Protein AF-A0A9D2QG20-F1 (afdb_monomer_lite)

Secondary structure (DSSP, 8-state):
-------------HHHHHHHTHHHHHHHHHHHHHHIIIIITTHHHHHHTTB-----TT-HHHHHHHPPB-

Foldseek 3Di:
DDDDPDPPPPPPPVVVVCVVCVVVVVVVVVVVVCCCVPVVVCVLVVLCVQFPQDDDPPDDVVSSVPTHGD

Organism: NCBI:txid2838549

pLDDT: mean 82.06, std 12.68, range [48.25, 96.0]

Sequence (70 aa):
MAKKTAVKSSGKSLKTRLWNQRYLFLLMIPALVWVILICYAPMTGLYMAFTNYRPTQNGYWSDLLNAPFV

Structure (mmCIF, N/CA/C/O backbone):
data_AF-A0A9D2QG20-F1
#
_entry.id   AF-A0A9D2QG20-F1
#
loop_
_atom_site.group_PDB
_atom_site.id
_atom_site.type_symbol
_atom_site.label_atom_id
_atom_site.label_alt_id
_atom_site.label_comp_id
_atom_site.label_asym_id
_atom_site.label_entity_id
_atom_site.label_seq_id
_atom_site.pdbx_PDB_ins_code
_atom_site.Cartn_x
_atom_site.Cartn_y
_atom_site.Cartn_z
_atom_site.occupancy
_atom_site.B_iso_or_equiv
_atom_site.auth_seq_id
_atom_site.auth_comp_id
_atom_site.auth_asym_id
_atom_site.auth_atom_id
_atom_site.pdbx_PDB_model_num
ATOM 1 N N . MET A 1 1 ? 8.441 10.585 60.081 1.00 48.25 1 MET A N 1
ATOM 2 C CA . MET A 1 1 ? 8.665 9.429 59.182 1.00 48.25 1 MET A CA 1
ATOM 3 C C . MET A 1 1 ? 7.665 9.531 58.026 1.00 48.25 1 MET A C 1
ATOM 5 O O . MET A 1 1 ? 6.491 9.266 58.233 1.00 48.25 1 MET A O 1
ATOM 9 N N . ALA A 1 2 ? 8.065 10.046 56.858 1.00 50.31 2 ALA A N 1
ATOM 10 C CA . ALA A 1 2 ? 7.142 10.320 55.748 1.00 50.31 2 ALA A CA 1
ATOM 11 C C . ALA A 1 2 ? 7.057 9.112 54.794 1.00 50.31 2 ALA A C 1
ATOM 13 O O . ALA A 1 2 ? 8.059 8.731 54.188 1.00 50.31 2 ALA A O 1
ATOM 14 N N . LYS A 1 3 ? 5.872 8.501 54.657 1.00 50.66 3 LYS A N 1
ATOM 15 C CA . LYS A 1 3 ? 5.608 7.461 53.649 1.00 50.66 3 LYS A CA 1
ATOM 16 C C . LYS A 1 3 ? 5.616 8.098 52.255 1.00 50.66 3 LYS A C 1
ATOM 18 O O . LYS A 1 3 ? 4.715 8.863 51.929 1.00 50.66 3 LYS A O 1
ATOM 23 N N . LYS A 1 4 ? 6.601 7.756 51.418 1.00 49.84 4 LYS A N 1
ATOM 24 C CA . LYS A 1 4 ? 6.556 8.037 49.976 1.00 49.84 4 LYS A CA 1
ATOM 25 C C . LYS A 1 4 ? 5.499 7.135 49.336 1.00 49.84 4 LYS A C 1
ATOM 27 O O . LYS A 1 4 ? 5.722 5.941 49.156 1.00 49.84 4 LYS A O 1
ATOM 32 N N . THR A 1 5 ? 4.340 7.691 49.012 1.00 55.78 5 THR A N 1
ATOM 33 C CA . THR A 1 5 ? 3.355 7.057 48.135 1.00 55.78 5 THR A CA 1
ATOM 34 C C . THR A 1 5 ? 3.923 7.030 46.719 1.00 55.78 5 THR A C 1
ATOM 36 O O . THR A 1 5 ? 3.951 8.036 46.015 1.00 55.78 5 THR A O 1
ATOM 39 N N . ALA A 1 6 ? 4.433 5.871 46.302 1.00 63.16 6 ALA A N 1
ATOM 40 C CA . ALA A 1 6 ? 4.818 5.640 44.919 1.00 63.16 6 ALA A CA 1
ATOM 41 C C . ALA A 1 6 ? 3.556 5.707 44.046 1.00 63.16 6 ALA A C 1
ATOM 43 O O . ALA A 1 6 ? 2.714 4.808 44.079 1.00 63.16 6 ALA A O 1
ATOM 44 N N . VAL A 1 7 ? 3.404 6.793 43.285 1.00 60.19 7 VAL A N 1
ATOM 45 C CA . VAL A 1 7 ? 2.372 6.913 42.252 1.00 60.19 7 VAL A CA 1
ATOM 46 C C . VAL A 1 7 ? 2.686 5.872 41.182 1.00 60.19 7 VAL A C 1
ATOM 48 O O . VAL A 1 7 ? 3.544 6.064 40.323 1.00 60.19 7 VAL A O 1
ATOM 51 N N . LYS A 1 8 ? 2.011 4.725 41.259 1.00 54.12 8 LYS A N 1
ATOM 52 C CA . LYS A 1 8 ? 2.041 3.704 40.216 1.00 54.12 8 LYS A CA 1
ATOM 53 C C . LYS A 1 8 ? 1.357 4.301 38.989 1.00 54.12 8 LYS A C 1
ATOM 55 O O . LYS A 1 8 ? 0.130 4.326 38.916 1.00 54.12 8 LYS A O 1
ATOM 60 N N . SER A 1 9 ? 2.147 4.791 38.034 1.00 60.97 9 SER A N 1
ATOM 61 C CA . SER A 1 9 ? 1.670 5.123 36.691 1.00 60.97 9 SER A CA 1
ATOM 62 C C . SER A 1 9 ? 1.204 3.829 36.026 1.00 60.97 9 SER A C 1
ATOM 64 O O . SER A 1 9 ? 1.952 3.130 35.347 1.00 60.97 9 SER A O 1
ATOM 66 N N . SER A 1 10 ? -0.043 3.449 36.299 1.00 61.53 10 SER A N 1
ATOM 67 C CA . SER A 1 10 ? -0.754 2.428 35.545 1.00 61.53 10 SER A CA 1
ATOM 68 C C . SER A 1 10 ? -1.111 3.053 34.202 1.00 61.53 10 SER A C 1
ATOM 70 O O . SER A 1 10 ? -2.232 3.514 33.975 1.00 61.53 10 SER A O 1
ATOM 72 N N . GLY A 1 11 ? -0.112 3.170 33.327 1.00 63.41 11 GLY A N 1
ATOM 73 C CA . GLY A 1 11 ? -0.331 3.523 31.937 1.00 63.41 11 GLY A CA 1
ATOM 74 C C . GLY A 1 11 ? -1.266 2.474 31.355 1.00 63.41 11 GLY A C 1
ATOM 75 O O . GLY A 1 11 ? -0.872 1.321 31.187 1.00 63.41 11 GLY A O 1
ATOM 76 N N . LYS A 1 12 ? -2.527 2.847 31.106 1.00 61.78 12 LYS A N 1
ATOM 77 C CA . LYS A 1 12 ? -3.489 1.972 30.426 1.00 61.78 12 LYS A CA 1
ATOM 78 C C . LYS A 1 12 ? -2.803 1.395 29.189 1.00 61.78 12 LYS A C 1
ATOM 80 O O . LYS A 1 12 ? -2.289 2.156 28.369 1.00 61.78 12 LYS A O 1
ATOM 85 N N . SER A 1 13 ? -2.791 0.066 29.088 1.00 77.75 13 SER A N 1
ATOM 86 C C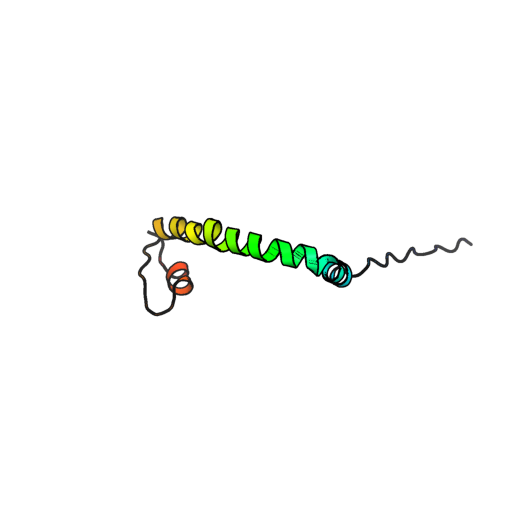A . SER A 1 13 ? -2.147 -0.658 27.993 1.00 77.75 13 SER A CA 1
ATOM 87 C C . SER A 1 13 ? -2.547 -0.050 26.649 1.00 77.75 13 SER A C 1
ATOM 89 O O . SER A 1 13 ? -3.736 0.135 26.369 1.00 77.75 13 SER A O 1
ATOM 91 N N . LEU A 1 14 ? -1.554 0.262 25.809 1.00 75.88 14 LEU A N 1
ATOM 92 C CA . LEU A 1 14 ? -1.772 0.799 24.461 1.00 75.88 14 LEU A CA 1
ATOM 93 C C . LEU A 1 14 ? -2.716 -0.099 23.649 1.00 75.88 14 LEU A C 1
ATOM 95 O O . LEU A 1 14 ? -3.519 0.399 22.866 1.00 75.88 14 LEU A O 1
ATOM 99 N N . LYS A 1 15 ? -2.701 -1.409 23.924 1.00 78.62 15 LYS A N 1
ATOM 100 C CA . LYS A 1 15 ? -3.590 -2.399 23.306 1.00 78.62 15 LYS A CA 1
ATOM 101 C C . LYS A 1 15 ? -5.068 -2.125 23.605 1.00 78.62 15 LYS A C 1
ATOM 103 O O . LYS A 1 15 ? -5.892 -2.195 22.703 1.00 78.62 15 LYS A O 1
ATOM 108 N N . THR A 1 16 ? -5.408 -1.748 24.840 1.00 77.06 16 THR A N 1
ATOM 109 C CA . THR A 1 16 ? -6.792 -1.423 25.233 1.00 77.06 16 THR A CA 1
ATOM 110 C C . THR A 1 16 ? -7.265 -0.119 24.592 1.00 77.06 16 THR A C 1
ATOM 112 O O . THR A 1 16 ? -8.427 0.005 24.212 1.00 77.06 16 THR A O 1
ATOM 115 N N . ARG A 1 17 ? -6.358 0.853 24.424 1.00 78.38 17 ARG A N 1
ATOM 116 C CA . ARG A 1 17 ? -6.652 2.113 23.723 1.00 78.38 17 ARG A CA 1
ATOM 117 C C . ARG A 1 17 ? -6.915 1.876 22.235 1.00 78.38 17 ARG A C 1
ATOM 119 O O . ARG A 1 17 ? -7.906 2.381 21.717 1.00 78.38 17 ARG A O 1
ATOM 126 N N . LEU A 1 18 ? -6.087 1.050 21.596 1.00 81.81 18 LEU A N 1
ATOM 127 C CA . LEU A 1 18 ? -6.233 0.676 20.190 1.00 81.81 18 LEU A CA 1
ATOM 128 C C . LEU A 1 18 ? -7.555 -0.064 19.933 1.00 81.81 18 LEU A C 1
ATOM 130 O O . LEU A 1 18 ? -8.262 0.239 18.976 1.00 81.81 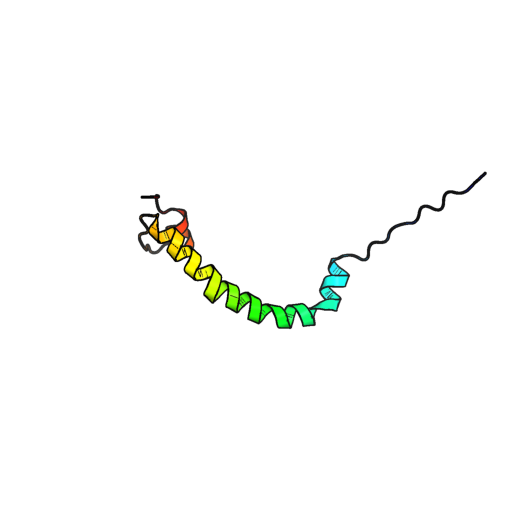18 LEU A O 1
ATOM 134 N N . TRP A 1 19 ? -7.930 -0.978 20.835 1.00 82.38 19 TRP A N 1
ATOM 135 C CA . TRP A 1 19 ? -9.165 -1.758 20.720 1.00 82.38 19 TRP A CA 1
ATOM 136 C C . TRP A 1 19 ? -10.430 -0.895 20.816 1.00 82.38 19 TRP A C 1
ATOM 138 O O . TRP A 1 19 ? -11.377 -1.091 20.054 1.00 82.38 19 TRP A O 1
ATOM 148 N N . ASN A 1 20 ? -10.434 0.105 21.703 1.00 82.75 20 ASN A N 1
ATOM 149 C CA . ASN A 1 20 ? -11.550 1.047 21.825 1.00 82.75 20 ASN A CA 1
ATOM 150 C C . ASN A 1 20 ? -11.707 1.946 20.587 1.00 82.75 20 ASN A C 1
ATOM 152 O O . ASN A 1 20 ? -12.813 2.384 20.286 1.00 82.75 20 ASN A O 1
ATOM 156 N N . GLN A 1 21 ? -10.624 2.206 19.852 1.00 85.38 21 GLN A N 1
ATOM 157 C CA . GLN A 1 21 ? -10.612 3.075 18.670 1.00 85.38 21 GLN A CA 1
ATOM 158 C C . GLN A 1 21 ? -10.757 2.308 17.347 1.00 85.38 21 GLN A C 1
ATOM 160 O O . GLN A 1 21 ? -10.566 2.886 16.280 1.00 85.38 21 GLN A O 1
ATOM 165 N N . ARG A 1 22 ? -11.136 1.023 17.382 1.00 84.25 22 ARG A N 1
ATOM 166 C CA . ARG A 1 22 ? -11.249 0.151 16.196 1.00 84.25 22 ARG A CA 1
ATOM 167 C C . ARG A 1 22 ? -12.051 0.748 15.034 1.00 84.25 22 ARG A C 1
ATOM 169 O O . ARG A 1 22 ? -11.706 0.510 13.887 1.00 84.25 22 ARG A O 1
ATOM 176 N N . TYR A 1 23 ? -13.092 1.533 15.322 1.00 88.44 23 TYR A N 1
ATOM 177 C CA . TYR A 1 23 ? -13.920 2.172 14.295 1.00 88.44 23 TYR A CA 1
ATOM 178 C C . TYR A 1 23 ? -13.162 3.270 13.539 1.00 88.44 23 TYR A C 1
ATOM 180 O O . TYR A 1 23 ? -13.315 3.389 12.327 1.00 88.44 23 TYR A O 1
ATOM 188 N N . LEU A 1 24 ? -12.295 4.017 14.232 1.00 86.81 24 LE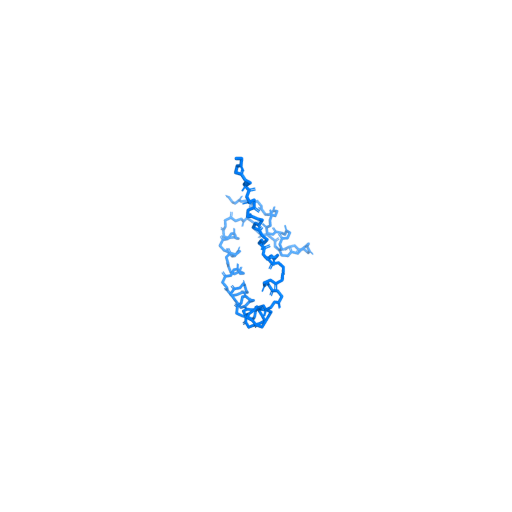U A N 1
ATOM 189 C CA . LEU A 1 24 ? -11.416 5.005 13.608 1.00 86.81 24 LEU A CA 1
ATOM 190 C C . LEU A 1 24 ? -10.409 4.314 12.678 1.00 86.81 24 LEU A C 1
ATOM 192 O O . LEU A 1 24 ? -10.206 4.755 11.552 1.00 86.81 24 LEU A O 1
ATOM 196 N N . PHE A 1 25 ? -9.839 3.186 13.118 1.00 87.38 25 PHE A N 1
ATOM 197 C CA . PHE A 1 25 ? -8.955 2.375 12.278 1.00 87.38 25 PHE A CA 1
ATOM 198 C C . PHE A 1 25 ? -9.685 1.779 11.077 1.00 87.38 25 PHE A C 1
ATOM 200 O O . PHE A 1 25 ? -9.158 1.838 9.975 1.00 87.38 25 PHE A O 1
ATOM 207 N N . LEU A 1 26 ? -10.906 1.271 11.256 1.00 91.62 26 LEU A N 1
ATOM 208 C CA . LEU A 1 26 ? -11.709 0.713 10.167 1.00 91.62 26 LE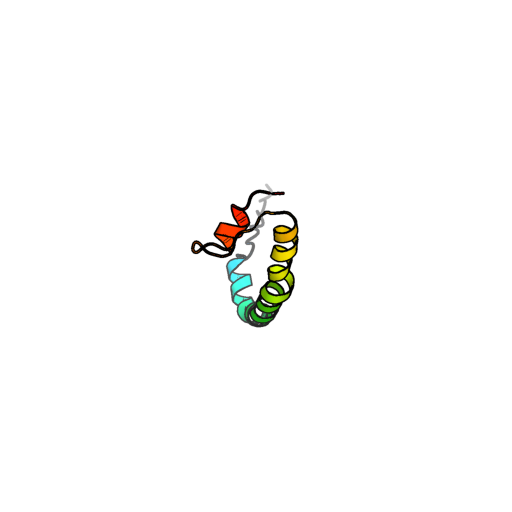U A CA 1
ATOM 209 C C . LEU A 1 26 ? -11.980 1.744 9.064 1.00 91.62 26 LEU A C 1
ATOM 211 O O . LEU A 1 26 ? -11.881 1.409 7.890 1.00 91.62 26 LEU A O 1
ATOM 215 N N . LEU A 1 27 ? -12.268 2.996 9.437 1.00 92.06 27 LEU A N 1
ATOM 216 C CA . LEU A 1 27 ? -12.446 4.095 8.485 1.00 92.06 27 LEU A CA 1
ATOM 217 C C . LEU A 1 27 ? -11.124 4.504 7.813 1.00 92.06 27 LEU A C 1
ATOM 219 O O . LEU A 1 27 ? -11.115 4.886 6.646 1.00 92.06 27 LEU A O 1
ATOM 223 N N . MET A 1 28 ? -10.003 4.409 8.532 1.00 92.69 28 MET A N 1
ATOM 224 C CA . MET A 1 28 ? -8.680 4.765 8.013 1.00 92.69 28 MET A CA 1
ATOM 225 C C . MET A 1 28 ? -8.115 3.714 7.048 1.00 92.69 28 MET A C 1
ATOM 227 O O . MET A 1 28 ? -7.404 4.074 6.115 1.00 92.69 28 MET A O 1
ATOM 231 N N . ILE A 1 29 ? -8.433 2.430 7.243 1.00 93.94 29 ILE A N 1
ATOM 232 C CA . ILE A 1 29 ? -7.950 1.319 6.406 1.00 93.94 29 ILE A CA 1
ATOM 233 C C . ILE A 1 29 ? -8.162 1.566 4.903 1.00 93.94 29 ILE A C 1
ATOM 235 O O . ILE A 1 29 ? -7.170 1.497 4.179 1.00 93.94 29 ILE A O 1
ATOM 239 N N . PRO A 1 30 ? -9.371 1.880 4.392 1.00 93.31 30 PRO A N 1
ATOM 240 C CA . PRO A 1 30 ? -9.564 2.077 2.955 1.00 93.31 30 PRO A CA 1
ATOM 241 C C . PRO A 1 30 ? -8.773 3.272 2.410 1.00 93.31 30 PRO A C 1
ATOM 243 O O . PRO A 1 30 ? -8.204 3.178 1.325 1.00 93.31 30 PRO A O 1
ATOM 246 N N . ALA A 1 31 ? -8.666 4.365 3.174 1.00 93.50 31 ALA A N 1
ATOM 247 C CA . ALA A 1 31 ? -7.845 5.512 2.789 1.00 93.50 31 ALA A CA 1
ATOM 248 C C . ALA A 1 31 ? -6.354 5.140 2.728 1.00 93.50 31 ALA A C 1
ATOM 250 O O . ALA A 1 31 ? -5.660 5.496 1.778 1.00 93.50 31 ALA A O 1
ATOM 251 N N . LEU A 1 32 ? -5.868 4.370 3.704 1.00 95.12 32 LEU A N 1
ATOM 252 C CA . LEU A 1 32 ? -4.484 3.908 3.750 1.00 95.12 32 LEU A CA 1
ATOM 253 C C . LEU A 1 32 ? -4.164 2.977 2.573 1.00 95.12 32 LEU A C 1
ATOM 255 O O . LEU A 1 32 ? -3.139 3.144 1.920 1.00 95.12 32 LEU A O 1
ATOM 259 N N . VAL A 1 33 ? -5.058 2.030 2.275 1.00 96.00 33 VAL A N 1
ATOM 260 C CA . VAL A 1 33 ? -4.920 1.117 1.131 1.00 96.00 33 VAL A CA 1
ATOM 261 C C . VAL A 1 33 ? -4.844 1.906 -0.173 1.00 96.00 33 VAL A C 1
ATOM 263 O O . VAL A 1 33 ? -3.970 1.636 -0.993 1.00 96.00 33 VAL A O 1
ATOM 266 N N . TRP A 1 34 ? -5.693 2.922 -0.345 1.00 95.81 34 TRP A N 1
ATOM 267 C CA . TRP A 1 34 ? -5.672 3.766 -1.538 1.00 95.81 34 TRP A CA 1
ATOM 268 C C . TRP A 1 34 ? -4.340 4.501 -1.706 1.00 95.81 34 TRP A C 1
ATOM 270 O O . TRP A 1 34 ? -3.744 4.474 -2.780 1.00 95.81 34 TRP A O 1
ATOM 280 N N . VAL A 1 35 ? -3.835 5.113 -0.633 1.00 95.06 35 VAL A N 1
ATOM 281 C CA . VAL A 1 35 ? -2.536 5.802 -0.641 1.00 95.06 35 VAL A CA 1
ATOM 282 C C . VAL A 1 35 ? -1.397 4.828 -0.945 1.00 95.06 35 VAL A C 1
ATOM 284 O O . VAL A 1 35 ? -0.499 5.158 -1.716 1.00 95.06 35 VAL A O 1
ATOM 287 N N . ILE A 1 36 ? -1.431 3.615 -0.394 1.00 95.31 36 ILE A N 1
ATOM 288 C CA . ILE A 1 36 ? -0.400 2.608 -0.659 1.00 95.31 36 ILE A CA 1
ATOM 289 C C . ILE A 1 36 ? -0.413 2.195 -2.134 1.00 95.31 36 ILE A C 1
ATOM 291 O O . ILE A 1 36 ? 0.638 2.179 -2.774 1.00 95.31 36 ILE A O 1
ATOM 295 N N . LEU A 1 37 ? -1.590 1.910 -2.692 1.00 94.00 37 LEU A N 1
ATOM 296 C CA . LEU A 1 37 ? -1.723 1.459 -4.076 1.00 94.00 37 LEU A CA 1
ATOM 297 C C . LEU A 1 37 ? -1.409 2.559 -5.090 1.00 94.00 37 LEU A C 1
ATOM 299 O O . LEU A 1 37 ? -0.759 2.287 -6.090 1.00 94.00 37 LEU A O 1
ATOM 303 N N . ILE A 1 38 ? -1.859 3.790 -4.854 1.00 92.19 38 ILE A N 1
ATOM 304 C CA . ILE A 1 38 ? -1.737 4.866 -5.844 1.00 92.19 38 ILE A CA 1
ATOM 305 C C . ILE A 1 38 ? -0.479 5.701 -5.645 1.00 92.19 38 ILE A C 1
ATOM 307 O O . ILE A 1 38 ? 0.105 6.117 -6.633 1.00 92.19 38 ILE A O 1
ATOM 311 N N . CYS A 1 39 ? -0.037 5.959 -4.413 1.00 90.94 39 CYS A N 1
ATOM 312 C CA . CYS A 1 39 ? 1.117 6.832 -4.166 1.00 90.94 39 CYS A CA 1
ATOM 313 C C . CYS A 1 39 ? 2.402 6.043 -3.903 1.00 90.94 39 CYS A C 1
ATOM 315 O O . CYS A 1 39 ? 3.477 6.479 -4.306 1.00 90.94 39 CYS A O 1
ATOM 317 N N . TYR A 1 40 ? 2.312 4.886 -3.241 1.00 92.12 40 TYR A N 1
ATOM 318 C CA . TYR A 1 40 ? 3.491 4.099 -2.863 1.00 92.12 40 TYR A CA 1
ATOM 319 C C . TYR A 1 40 ? 3.878 3.057 -3.916 1.00 92.12 40 TYR A C 1
ATOM 321 O O . TYR A 1 40 ? 5.065 2.844 -4.152 1.00 92.12 40 TYR A O 1
ATOM 329 N N . ALA A 1 41 ? 2.909 2.449 -4.607 1.00 90.31 41 ALA A N 1
ATOM 330 C CA . ALA A 1 41 ? 3.211 1.550 -5.717 1.00 90.31 41 AL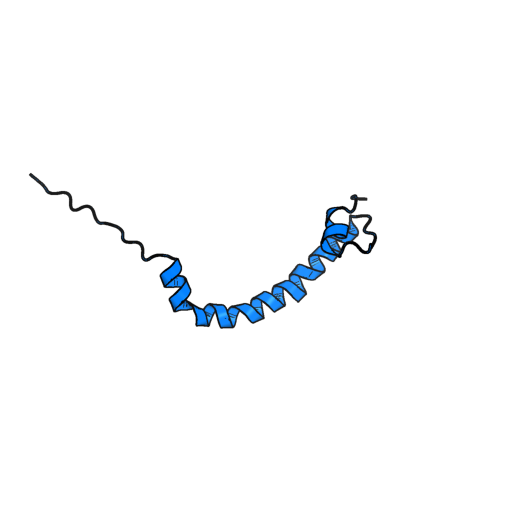A A CA 1
ATOM 331 C C . ALA A 1 41 ? 4.011 2.233 -6.847 1.00 90.31 41 ALA A C 1
ATOM 333 O O . ALA A 1 41 ? 5.058 1.692 -7.198 1.00 90.31 41 ALA A O 1
ATOM 334 N N . PRO A 1 42 ? 3.655 3.421 -7.386 1.00 90.44 42 PRO A N 1
ATOM 335 C CA . PRO A 1 42 ? 4.432 4.024 -8.476 1.00 90.44 42 PRO A CA 1
ATOM 336 C C . PRO A 1 42 ? 5.833 4.490 -8.064 1.00 90.44 42 PRO A C 1
ATOM 338 O O . PRO A 1 42 ? 6.683 4.654 -8.934 1.00 90.44 42 PRO A O 1
ATOM 341 N N . MET A 1 43 ? 6.124 4.651 -6.767 1.00 90.62 43 MET A N 1
ATOM 342 C CA . MET A 1 43 ? 7.485 4.973 -6.306 1.00 90.62 43 MET A CA 1
ATOM 343 C C . MET A 1 43 ? 8.495 3.887 -6.685 1.00 90.62 43 MET A C 1
ATOM 345 O O . MET A 1 43 ? 9.654 4.184 -6.965 1.00 90.62 43 MET A O 1
ATOM 349 N N . THR A 1 44 ? 8.052 2.632 -6.780 1.00 90.38 44 THR A N 1
ATOM 350 C CA . THR A 1 44 ? 8.895 1.540 -7.289 1.00 90.38 44 THR A CA 1
ATOM 351 C C . THR A 1 44 ? 9.272 1.721 -8.767 1.00 90.38 44 THR A C 1
ATOM 353 O O . THR A 1 44 ? 10.326 1.251 -9.183 1.00 90.38 44 THR A O 1
ATOM 356 N N . GLY A 1 45 ? 8.487 2.477 -9.545 1.00 88.81 45 GLY A N 1
ATOM 357 C CA . GLY A 1 45 ? 8.829 2.902 -10.907 1.00 88.81 45 GLY A CA 1
ATOM 358 C C . GLY A 1 45 ? 10.036 3.836 -10.956 1.00 88.81 45 GLY A C 1
ATOM 359 O O . GLY A 1 45 ? 10.893 3.684 -11.822 1.00 88.81 45 GLY A O 1
ATOM 360 N N . LEU A 1 46 ? 10.154 4.745 -9.984 1.00 89.38 46 LEU A N 1
ATOM 361 C CA . LEU A 1 46 ? 11.333 5.604 -9.851 1.00 89.38 46 LEU A CA 1
ATOM 362 C C . LEU A 1 46 ? 12.592 4.769 -9.579 1.00 89.38 46 LEU A C 1
ATOM 364 O O . LEU A 1 46 ? 13.638 5.014 -10.162 1.00 89.38 46 LEU A O 1
ATOM 368 N N . TYR A 1 47 ? 12.477 3.749 -8.729 1.00 89.19 47 TYR A N 1
ATOM 369 C CA . TYR A 1 47 ? 13.569 2.816 -8.446 1.00 89.19 47 TYR A CA 1
ATOM 370 C C . TYR A 1 47 ? 13.944 1.960 -9.672 1.00 89.19 47 TYR A C 1
ATOM 372 O O . TYR A 1 47 ? 15.126 1.755 -9.955 1.00 89.19 47 TYR A O 1
ATOM 380 N N . MET A 1 48 ? 12.953 1.525 -10.457 1.00 89.00 48 MET A N 1
ATOM 381 C CA . MET A 1 48 ? 13.183 0.814 -11.721 1.00 89.00 48 MET A CA 1
ATOM 382 C C . MET A 1 48 ? 13.910 1.659 -12.771 1.00 89.00 48 MET A C 1
ATOM 384 O O . MET A 1 48 ? 14.629 1.101 -13.588 1.00 89.00 48 MET A O 1
ATOM 388 N N . ALA A 1 49 ? 13.792 2.989 -12.739 1.00 90.19 49 ALA A N 1
ATOM 389 C CA . ALA A 1 49 ? 14.509 3.860 -13.674 1.00 90.19 49 ALA A CA 1
ATOM 390 C C . ALA A 1 49 ? 16.040 3.825 -13.494 1.00 90.19 49 ALA A C 1
ATOM 392 O O . ALA A 1 49 ? 16.772 4.157 -14.423 1.00 90.19 49 ALA A O 1
ATOM 393 N N . PHE A 1 50 ? 16.521 3.418 -12.315 1.00 90.12 50 PHE A N 1
ATOM 394 C CA . PHE A 1 50 ? 17.948 3.345 -11.979 1.00 90.12 50 PHE A CA 1
ATOM 395 C C . PHE A 1 50 ? 18.471 1.909 -11.862 1.00 90.12 50 PHE A C 1
ATOM 397 O O . PHE A 1 50 ? 19.630 1.700 -11.505 1.00 90.12 50 PHE A O 1
ATOM 404 N N . THR A 1 51 ? 17.634 0.908 -12.134 1.00 87.31 51 THR A N 1
ATOM 405 C CA . THR A 1 51 ? 18.004 -0.510 -12.067 1.00 87.31 51 THR A CA 1
ATOM 406 C C . THR A 1 51 ? 17.754 -1.190 -13.406 1.00 87.31 51 THR A C 1
ATOM 408 O O . THR A 1 51 ? 16.802 -0.879 -14.116 1.00 87.31 51 THR A O 1
ATOM 411 N N . ASN A 1 52 ? 18.601 -2.155 -13.767 1.00 87.38 52 ASN A N 1
ATOM 412 C CA . ASN A 1 52 ? 18.403 -3.001 -14.945 1.00 87.38 52 ASN A CA 1
ATOM 413 C C . ASN A 1 52 ? 17.337 -4.069 -14.658 1.00 87.38 52 ASN A C 1
ATOM 415 O O . ASN A 1 52 ? 17.618 -5.270 -14.616 1.00 87.38 52 ASN A O 1
ATOM 419 N N . TYR A 1 53 ? 16.105 -3.623 -14.419 1.00 84.44 53 TYR A N 1
ATOM 420 C CA . TYR A 1 53 ? 14.984 -4.491 -14.095 1.00 84.44 53 TYR A CA 1
ATOM 421 C C . TYR A 1 53 ? 14.592 -5.362 -15.295 1.00 84.44 53 TYR A C 1
ATOM 423 O O . TYR A 1 53 ? 14.315 -4.865 -16.390 1.00 84.44 53 TYR A O 1
ATOM 431 N N . ARG A 1 54 ? 14.538 -6.681 -15.084 1.00 83.44 54 ARG A N 1
ATOM 432 C CA . ARG A 1 54 ? 14.030 -7.653 -16.058 1.00 83.44 54 ARG A CA 1
ATOM 433 C C . ARG A 1 54 ? 12.903 -8.469 -15.424 1.00 83.44 54 ARG A C 1
ATOM 435 O O . ARG A 1 54 ? 13.183 -9.223 -14.492 1.00 83.44 54 ARG A O 1
ATOM 442 N N . PRO A 1 55 ? 11.655 -8.354 -15.916 1.00 81.56 55 PRO A N 1
ATOM 443 C CA . PRO A 1 55 ? 10.546 -9.115 -15.360 1.00 81.56 55 PRO A CA 1
ATOM 444 C C . PRO A 1 55 ? 10.768 -10.611 -15.612 1.00 81.56 55 PRO A C 1
ATOM 446 O O . PRO A 1 55 ? 10.821 -11.061 -16.759 1.00 81.56 55 PRO A O 1
ATOM 449 N N . THR A 1 56 ? 10.920 -11.373 -14.534 1.00 83.62 56 THR A N 1
ATOM 450 C CA . THR A 1 56 ? 11.114 -12.826 -14.512 1.00 83.62 56 THR A CA 1
ATOM 451 C C . THR A 1 56 ? 9.897 -13.479 -13.835 1.00 83.62 56 THR A C 1
ATOM 453 O O . THR A 1 56 ? 8.966 -12.817 -13.379 1.00 83.62 56 THR A O 1
ATOM 456 N N . GLN A 1 57 ? 9.842 -14.810 -13.809 1.00 83.44 57 GLN A N 1
ATOM 457 C CA . GLN A 1 57 ? 8.718 -15.561 -13.233 1.00 83.44 57 GLN A CA 1
ATOM 458 C C . GLN A 1 57 ? 8.732 -15.608 -11.690 1.00 83.44 57 GLN A C 1
ATOM 460 O O . GLN A 1 57 ? 7.811 -16.157 -11.090 1.00 83.44 57 GLN A O 1
ATOM 465 N N . ASN A 1 58 ? 9.755 -15.047 -11.036 1.00 79.69 58 ASN A N 1
ATOM 466 C CA . ASN A 1 58 ? 9.954 -15.181 -9.588 1.00 79.69 58 ASN A CA 1
ATOM 467 C C . ASN A 1 58 ? 9.132 -14.168 -8.767 1.00 79.69 58 ASN A C 1
ATOM 469 O O . ASN A 1 58 ? 8.961 -14.358 -7.562 1.00 79.69 58 ASN A O 1
ATOM 473 N N . GLY A 1 59 ? 8.564 -13.147 -9.422 1.00 86.44 59 GLY A N 1
ATOM 474 C CA . GLY A 1 59 ? 7.641 -12.181 -8.832 1.00 86.44 59 GLY A CA 1
ATOM 475 C C . GLY A 1 59 ? 8.165 -10.743 -8.842 1.00 86.44 59 GLY A C 1
ATOM 476 O O . GLY A 1 59 ? 9.362 -10.476 -8.855 1.00 86.44 59 GLY A O 1
ATOM 477 N N . TYR A 1 60 ? 7.238 -9.782 -8.796 1.00 86.25 60 TYR A N 1
ATOM 478 C CA . TYR A 1 60 ? 7.547 -8.353 -8.932 1.00 86.25 60 TYR A CA 1
ATOM 479 C C . TYR A 1 60 ? 8.613 -7.854 -7.945 1.00 86.25 60 TYR A C 1
ATOM 481 O O . TYR A 1 60 ? 9.606 -7.256 -8.347 1.00 86.25 60 TYR A O 1
ATOM 489 N N . TRP A 1 61 ? 8.422 -8.131 -6.652 1.00 86.56 61 TRP A N 1
ATOM 490 C CA . TRP A 1 61 ? 9.302 -7.640 -5.591 1.00 86.56 61 TRP A CA 1
ATOM 491 C C . TRP A 1 61 ? 10.647 -8.367 -5.541 1.00 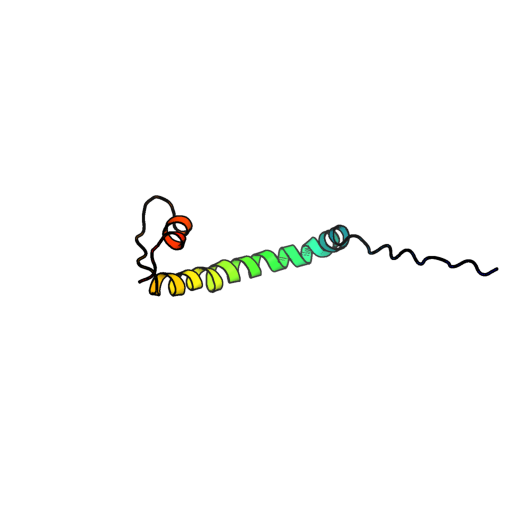86.56 61 TRP A C 1
ATOM 493 O O . TRP A 1 61 ? 11.652 -7.740 -5.216 1.00 86.56 61 TRP A O 1
ATOM 503 N N . SER A 1 62 ? 10.690 -9.664 -5.868 1.00 85.00 62 SER A N 1
ATOM 504 C CA . SER A 1 62 ? 11.957 -10.400 -5.914 1.00 85.00 62 SER A CA 1
ATOM 505 C C . SER A 1 62 ? 12.834 -9.881 -7.038 1.00 85.00 62 SER A C 1
ATOM 507 O O . SER A 1 62 ? 14.024 -9.665 -6.837 1.00 85.00 62 SER A O 1
ATOM 509 N N . ASP A 1 63 ? 12.247 -9.633 -8.202 1.00 86.38 63 ASP A N 1
ATOM 510 C CA . ASP A 1 63 ? 13.002 -9.197 -9.370 1.00 86.38 63 ASP A CA 1
ATOM 511 C C . ASP A 1 63 ? 13.423 -7.735 -9.233 1.00 86.38 63 ASP A C 1
ATOM 513 O O . ASP A 1 63 ? 14.496 -7.356 -9.691 1.00 86.38 63 ASP A O 1
ATOM 517 N N . LEU A 1 64 ? 12.613 -6.923 -8.546 1.00 87.12 64 LEU A N 1
ATOM 518 C CA . LEU A 1 64 ? 12.917 -5.522 -8.286 1.00 87.12 64 LEU A CA 1
ATOM 519 C C . LEU A 1 64 ? 14.089 -5.381 -7.310 1.00 87.12 64 LEU A C 1
ATOM 521 O O . LEU A 1 64 ? 15.018 -4.637 -7.587 1.00 87.12 64 LEU A O 1
ATOM 525 N N . LEU A 1 65 ? 14.089 -6.125 -6.201 1.00 84.75 65 LEU A N 1
ATOM 526 C CA . LEU A 1 65 ? 15.135 -6.014 -5.175 1.00 84.75 65 LEU A CA 1
ATOM 527 C C . LEU A 1 65 ? 16.465 -6.679 -5.562 1.00 84.75 65 LEU A C 1
ATOM 529 O O . LEU A 1 65 ? 17.495 -6.334 -4.988 1.00 84.75 65 LEU A O 1
ATOM 533 N N . ASN A 1 66 ? 16.455 -7.629 -6.502 1.00 87.19 66 ASN A N 1
ATOM 534 C CA . ASN A 1 66 ? 17.669 -8.291 -6.995 1.00 87.19 66 ASN A CA 1
ATOM 535 C C . ASN A 1 66 ? 18.229 -7.654 -8.278 1.00 87.19 66 ASN A C 1
ATOM 537 O O . ASN A 1 66 ? 19.285 -8.078 -8.753 1.00 87.19 66 ASN A O 1
ATOM 541 N N . ALA A 1 67 ? 17.538 -6.671 -8.863 1.00 86.50 67 ALA A N 1
ATOM 542 C CA . ALA A 1 67 ? 18.004 -6.015 -10.075 1.00 86.50 67 ALA A CA 1
ATOM 543 C C . ALA A 1 67 ? 19.292 -5.215 -9.795 1.00 86.50 67 ALA A C 1
ATOM 545 O O . ALA A 1 67 ? 19.331 -4.422 -8.850 1.00 86.50 67 ALA A O 1
ATOM 546 N N . PRO A 1 68 ? 20.350 -5.380 -10.608 1.00 85.00 68 PRO A N 1
ATOM 547 C CA . PRO A 1 68 ? 21.550 -4.573 -10.461 1.00 85.00 68 PRO A CA 1
ATOM 548 C C . PRO A 1 68 ? 21.261 -3.126 -10.873 1.00 85.00 68 PRO A C 1
ATOM 550 O O . PRO A 1 68 ? 20.583 -2.877 -11.875 1.00 85.00 68 PRO A O 1
ATOM 553 N N . PHE A 1 69 ? 21.788 -2.172 -10.108 1.00 86.69 69 PHE A N 1
ATOM 554 C CA . PHE A 1 69 ? 21.770 -0.758 -10.484 1.00 86.69 69 PHE A CA 1
ATOM 555 C C . PHE A 1 69 ? 22.563 -0.544 -11.780 1.00 86.69 69 PHE A C 1
ATOM 557 O O . PHE A 1 69 ? 23.520 -1.279 -12.044 1.00 86.69 69 PHE A O 1
ATOM 564 N N . VAL A 1 70 ? 22.100 0.393 -12.613 1.00 76.12 70 VAL A N 1
ATOM 565 C CA . VAL A 1 70 ? 22.775 0.768 -13.869 1.00 76.12 70 VAL A CA 1
ATOM 566 C C . VAL A 1 70 ? 24.045 1.570 -13.603 1.00 76.12 70 VAL A C 1
ATOM 568 O O . VAL A 1 70 ? 24.067 2.328 -12.605 1.00 76.12 70 VAL A O 1
#

Radius of gyration: 23.69 Å; chains: 1; bounding box: 37×26×75 Å